Protein AF-A0A9X3YU15-F1 (afdb_monomer_lite)

Sequence (179 aa):
MHVTDVDLGFVHINPYVLAALIAALASITVNGFFAFLIAMRSARVNFQNNRTLQNDIEEIRKNNFNELEKIRSDHEKEVATLKSQLQIKEAKEIDKHARRQNERERQRADRLELIERLRAKLVTLEPEFRRALGLTPQATDDEVIDVAHRVFGQYSDLRELMGKLRGKIRASHYRKVDV

Radius of gyration: 61.34 Å; chains: 1; bounding box: 129×58×162 Å

pLDDT: mean 80.77, std 15.13, range [35.94, 95.94]

Secondary structure (DSSP, 8-state):
--------------HHHHHHHHHHHHHHHHHHHHHHHHHHHHHHHHHHHHHHHHHHHHHHHHHHHHHHHHHHHHHHHHHHHHHHHHHHHHHHHHHHHHHHHHHHHHHHHHHHHHHHHHHHHHHHHHHHHHHHHT--TTS-HHHHHHHHHHHHHHHHHHHHHHHHHHHHHHHHHHTT---

Structure (mmCIF, N/CA/C/O backbone):
data_AF-A0A9X3YU15-F1
#
_entry.id   AF-A0A9X3YU15-F1
#
loop_
_atom_site.group_PDB
_atom_site.id
_atom_site.type_symbol
_atom_site.label_atom_id
_atom_site.label_alt_id
_atom_site.label_comp_id
_atom_site.label_asym_id
_atom_site.label_entity_id
_atom_site.label_seq_id
_atom_site.pdbx_PDB_ins_code
_atom_site.Cartn_x
_atom_site.Cartn_y
_atom_site.Cartn_z
_atom_site.occupancy
_atom_site.B_iso_or_equiv
_atom_site.auth_seq_id
_atom_site.auth_comp_id
_atom_site.auth_asym_id
_atom_site.auth_atom_id
_atom_site.pdbx_PDB_model_num
ATOM 1 N N . MET A 1 1 ? -86.920 -45.600 111.152 1.00 35.94 1 MET A N 1
ATOM 2 C CA . MET A 1 1 ? -86.127 -46.251 110.090 1.00 35.94 1 MET A CA 1
ATOM 3 C C . MET A 1 1 ? -85.200 -45.182 109.534 1.00 35.94 1 MET A C 1
ATOM 5 O O . MET A 1 1 ? -85.681 -44.090 109.270 1.00 35.94 1 MET A O 1
ATOM 9 N N . HIS A 1 2 ? -83.895 -45.456 109.534 1.00 46.19 2 HIS A N 1
ATOM 10 C CA . HIS A 1 2 ? -82.812 -44.565 109.096 1.00 46.19 2 HIS A CA 1
ATOM 11 C C . HIS A 1 2 ? -82.956 -44.098 107.640 1.00 46.19 2 HIS A C 1
ATOM 13 O O . HIS A 1 2 ? -83.635 -44.774 106.871 1.00 46.19 2 HIS A O 1
ATOM 19 N N . VAL A 1 3 ? -82.233 -43.017 107.297 1.00 39.06 3 VAL A N 1
ATOM 20 C CA . VAL A 1 3 ? -81.336 -42.819 106.121 1.00 39.06 3 VAL A CA 1
ATOM 21 C C . VAL A 1 3 ? -81.268 -41.300 105.848 1.00 39.06 3 VAL A C 1
ATOM 23 O O . VAL A 1 3 ? -82.227 -40.718 105.362 1.00 39.06 3 VAL A O 1
ATOM 26 N N . THR A 1 4 ? -80.358 -40.593 106.530 1.00 46.94 4 THR A N 1
ATOM 27 C CA . THR A 1 4 ? -79.002 -40.146 106.112 1.00 46.94 4 THR A CA 1
ATOM 28 C C . THR A 1 4 ? -79.004 -38.826 105.341 1.00 46.94 4 THR A C 1
ATOM 30 O O . THR A 1 4 ? -79.185 -38.806 104.124 1.00 46.94 4 THR A O 1
ATOM 33 N N . ASP A 1 5 ? -78.706 -37.750 106.066 1.00 41.66 5 ASP A N 1
ATOM 34 C CA . ASP A 1 5 ? -78.134 -36.533 105.504 1.00 41.66 5 ASP A CA 1
ATOM 35 C C . ASP A 1 5 ? -76.724 -36.845 104.977 1.00 41.66 5 ASP A C 1
ATOM 37 O O . ASP A 1 5 ? -75.892 -37.435 105.670 1.00 41.66 5 ASP A O 1
ATOM 41 N N . VAL A 1 6 ? -76.478 -36.501 103.714 1.00 46.31 6 VAL A N 1
ATOM 42 C CA . VAL A 1 6 ? -75.152 -36.543 103.093 1.00 46.31 6 VAL A CA 1
ATOM 43 C C . VAL A 1 6 ? -74.463 -35.225 103.427 1.00 46.31 6 VAL A C 1
ATOM 45 O O . VAL A 1 6 ? -74.726 -34.205 102.792 1.00 46.31 6 VAL A O 1
ATOM 48 N N . ASP A 1 7 ? -73.585 -35.249 104.428 1.00 42.22 7 ASP A N 1
ATOM 49 C CA . ASP A 1 7 ? -72.693 -34.131 104.730 1.00 42.22 7 ASP A CA 1
ATOM 50 C C . ASP A 1 7 ? -71.650 -33.979 103.611 1.00 42.22 7 ASP A C 1
ATOM 52 O O . ASP A 1 7 ? -70.744 -34.799 103.433 1.00 42.22 7 ASP A O 1
ATOM 56 N N . LEU A 1 8 ? -71.778 -32.897 102.843 1.00 47.00 8 LEU A N 1
ATOM 57 C CA . LEU A 1 8 ? -70.753 -32.397 101.931 1.00 47.00 8 LEU A CA 1
ATOM 58 C C . LEU A 1 8 ? -69.626 -31.772 102.765 1.00 47.00 8 LEU A C 1
ATOM 60 O O . LEU A 1 8 ? -69.648 -30.585 103.087 1.00 47.00 8 LEU A O 1
ATOM 64 N N . GLY A 1 9 ? -68.636 -32.587 103.126 1.00 38.47 9 GLY A N 1
ATOM 65 C CA . GLY A 1 9 ? -67.427 -32.136 103.813 1.00 38.47 9 GLY A CA 1
ATOM 66 C C . GLY A 1 9 ? -66.641 -31.123 102.975 1.00 38.47 9 GLY A C 1
ATOM 67 O O . GLY A 1 9 ? -65.972 -31.481 102.005 1.00 38.47 9 GLY A O 1
ATOM 68 N N . PHE A 1 10 ? -66.696 -29.850 103.368 1.00 48.28 10 PHE A N 1
ATOM 69 C CA . PHE A 1 10 ? -65.833 -28.799 102.838 1.00 48.28 10 PHE A CA 1
ATOM 70 C C . PHE A 1 10 ? -64.398 -29.014 103.333 1.00 48.28 10 PHE A C 1
ATOM 72 O O . PHE A 1 10 ? -64.107 -28.928 104.525 1.00 48.28 10 PHE A O 1
ATOM 79 N N . VAL A 1 11 ? -63.480 -29.281 102.406 1.00 53.03 11 VAL A N 1
ATOM 80 C CA . VAL A 1 11 ? -62.045 -29.367 102.694 1.00 53.03 11 VAL A CA 1
ATOM 81 C C . VAL A 1 11 ? -61.536 -27.973 103.074 1.00 53.03 11 VAL A C 1
ATOM 83 O O . VAL A 1 11 ? -61.481 -27.073 102.236 1.00 53.03 11 VAL A O 1
ATOM 86 N N . HIS A 1 12 ? -61.144 -27.779 104.336 1.00 52.06 12 HIS A N 1
ATOM 87 C CA . HIS A 1 12 ? -60.444 -26.572 104.780 1.00 52.06 12 HIS A CA 1
ATOM 88 C C . HIS A 1 12 ? -59.021 -26.550 104.207 1.00 52.06 12 HIS A C 1
ATOM 90 O O . HIS A 1 12 ? -58.075 -27.060 104.808 1.00 52.06 12 HIS A O 1
ATOM 96 N N . ILE A 1 13 ? -58.858 -25.963 103.021 1.00 57.69 13 ILE A N 1
ATOM 97 C CA . ILE A 1 13 ? -57.536 -25.701 102.449 1.00 57.69 13 ILE A CA 1
ATOM 98 C C . ILE A 1 13 ? -56.879 -24.604 103.287 1.00 57.69 13 ILE A C 1
ATOM 100 O O . ILE A 1 13 ? -57.417 -23.507 103.431 1.00 57.69 13 ILE A O 1
ATOM 104 N N . ASN A 1 14 ? -55.710 -24.907 103.849 1.00 58.59 14 ASN A N 1
ATOM 105 C CA . ASN A 1 14 ? -54.920 -23.954 104.617 1.00 58.59 14 ASN A CA 1
ATOM 106 C C . ASN A 1 14 ? -54.648 -22.698 103.752 1.00 58.59 14 ASN A C 1
ATOM 108 O O . ASN A 1 14 ? -54.118 -22.843 102.643 1.00 58.59 14 ASN A O 1
ATOM 112 N N . PRO A 1 15 ? -54.994 -21.479 104.212 1.00 69.50 15 PRO A N 1
ATOM 113 C CA . PRO A 1 15 ? -54.913 -20.259 103.404 1.00 69.50 15 PRO A CA 1
ATOM 114 C C . PRO A 1 15 ? -53.509 -19.995 102.845 1.00 69.50 15 PRO A C 1
ATOM 116 O O . PRO A 1 15 ? -53.380 -19.446 101.753 1.00 69.50 15 PRO A O 1
ATOM 119 N N . TYR A 1 16 ? -52.457 -20.459 103.527 1.00 66.25 16 TYR A N 1
ATOM 120 C CA . TYR A 1 16 ? -51.079 -20.352 103.041 1.00 66.25 16 TYR A CA 1
ATOM 121 C C . TYR A 1 16 ? -50.795 -21.256 101.831 1.00 66.25 16 TYR A C 1
ATOM 123 O O . TYR A 1 16 ? -50.059 -20.861 100.930 1.00 66.25 16 TYR A O 1
ATOM 131 N N . VAL A 1 17 ? -51.410 -22.442 101.765 1.00 64.94 17 VAL A N 1
ATOM 132 C CA . VAL A 1 17 ? -51.263 -23.377 100.635 1.00 64.94 17 VAL A CA 1
ATOM 133 C C . VAL A 1 17 ? -52.037 -22.869 99.422 1.00 64.94 17 VAL A C 1
ATOM 135 O O . VAL A 1 17 ? -51.518 -22.901 98.308 1.00 64.94 17 VAL A O 1
ATOM 138 N N . LEU A 1 18 ? -53.241 -22.329 99.634 1.00 69.06 18 LEU A N 1
ATOM 139 C CA . LEU A 1 18 ? -54.033 -21.713 98.568 1.00 69.06 18 LEU A CA 1
ATOM 140 C C . LEU A 1 18 ? -53.326 -20.475 97.989 1.00 69.06 18 LEU A C 1
ATOM 142 O O . LEU A 1 18 ? -53.231 -20.334 96.771 1.00 69.06 18 LEU A O 1
ATOM 146 N N . ALA A 1 19 ? -52.764 -19.619 98.849 1.00 67.94 19 ALA A N 1
ATOM 147 C CA . ALA A 1 19 ? -51.979 -18.463 98.425 1.00 67.94 19 ALA A CA 1
ATOM 148 C C . ALA A 1 19 ? -50.712 -18.870 97.652 1.00 67.94 19 ALA A C 1
ATOM 150 O O . ALA A 1 19 ? -50.410 -18.269 96.623 1.00 67.94 19 ALA A O 1
ATOM 151 N N . ALA A 1 20 ? -50.006 -19.919 98.091 1.00 67.62 20 ALA A N 1
ATOM 152 C CA . ALA A 1 20 ? -48.834 -20.441 97.389 1.00 67.62 20 ALA A CA 1
ATOM 153 C C . ALA A 1 20 ? -49.184 -21.009 96.001 1.00 67.62 20 ALA A C 1
ATOM 155 O O . ALA A 1 20 ? -48.450 -20.777 95.041 1.00 67.62 20 ALA A O 1
ATOM 156 N N . LEU A 1 21 ? -50.323 -21.696 95.864 1.00 69.00 21 LEU A N 1
ATOM 157 C CA . LEU A 1 21 ? -50.784 -22.248 94.585 1.00 69.00 21 LEU A CA 1
ATOM 158 C C . LEU A 1 21 ? -51.198 -21.146 93.598 1.00 69.00 21 LEU A C 1
ATOM 160 O O . LEU A 1 21 ? -50.838 -21.204 92.423 1.00 69.00 21 LEU A O 1
ATOM 164 N N . ILE A 1 22 ? -51.896 -20.111 94.079 1.00 69.56 22 ILE A N 1
ATOM 165 C CA . ILE A 1 22 ? -52.267 -18.936 93.276 1.00 69.56 22 ILE A CA 1
ATOM 166 C C . ILE A 1 22 ? -51.017 -18.149 92.864 1.00 69.56 22 ILE A C 1
ATOM 168 O O . ILE A 1 22 ? -50.904 -17.755 91.706 1.00 69.56 22 ILE A O 1
ATOM 172 N N . ALA A 1 23 ? -50.051 -17.964 93.769 1.00 66.12 23 ALA A N 1
ATOM 173 C CA . ALA A 1 23 ? -48.786 -17.300 93.461 1.00 66.12 23 ALA A CA 1
ATOM 174 C C . ALA A 1 23 ? -47.954 -18.084 92.431 1.00 66.12 23 ALA A C 1
ATOM 176 O O . ALA A 1 23 ? -47.382 -17.484 91.522 1.00 66.12 23 ALA A O 1
ATOM 177 N N . ALA A 1 24 ? -47.929 -19.418 92.518 1.00 64.94 24 ALA A N 1
ATOM 178 C CA . ALA A 1 24 ? -47.256 -20.272 91.540 1.00 64.94 24 ALA A CA 1
ATOM 179 C C . ALA A 1 24 ? -47.927 -20.200 90.155 1.00 64.94 24 ALA A C 1
ATOM 181 O O . ALA A 1 24 ? -47.242 -20.017 89.149 1.00 64.94 24 ALA A O 1
ATOM 182 N N . LEU A 1 25 ? -49.263 -20.258 90.097 1.00 64.00 25 LEU A N 1
ATOM 183 C CA . LEU A 1 25 ? -50.030 -20.090 88.856 1.00 64.00 25 LEU A CA 1
ATOM 184 C C . LEU A 1 25 ? -49.848 -18.692 88.246 1.00 64.00 25 LEU A C 1
ATOM 186 O O . LEU A 1 25 ? -49.646 -18.577 87.038 1.00 64.00 25 LEU A O 1
ATOM 190 N N . ALA A 1 26 ? -49.854 -17.639 89.066 1.00 67.44 26 ALA A N 1
ATOM 191 C CA . ALA A 1 26 ? -49.599 -16.267 88.630 1.00 67.44 26 ALA A CA 1
ATOM 192 C C . ALA A 1 26 ? -48.152 -16.067 88.140 1.00 67.44 26 ALA A C 1
ATOM 194 O O . ALA A 1 26 ? -47.912 -15.356 87.169 1.00 67.44 26 ALA A O 1
ATOM 195 N N . SER A 1 27 ? -47.171 -16.723 88.763 1.00 68.88 27 SER A N 1
ATOM 196 C CA . SER A 1 27 ? -45.774 -16.662 88.322 1.00 68.88 27 SER A CA 1
ATOM 197 C C . SER A 1 27 ? -45.575 -17.333 86.957 1.00 68.88 27 SER A C 1
ATOM 199 O O . SER A 1 27 ? -44.874 -16.790 86.102 1.00 68.88 27 SER A O 1
ATOM 201 N N . ILE A 1 28 ? -46.244 -18.465 86.707 1.00 71.75 28 ILE A N 1
ATOM 202 C CA . ILE A 1 28 ? -46.213 -19.160 85.410 1.00 71.75 28 ILE A CA 1
ATOM 203 C C . ILE A 1 28 ? -46.857 -18.302 84.314 1.00 71.75 28 ILE A C 1
ATOM 205 O O . ILE A 1 28 ? -46.302 -18.192 83.221 1.00 71.75 28 ILE A O 1
ATOM 209 N N . THR A 1 29 ? -47.993 -17.660 84.594 1.00 77.00 29 THR A N 1
ATOM 210 C CA . THR A 1 29 ? -48.671 -16.805 83.608 1.00 77.00 29 THR A CA 1
ATOM 211 C C . THR A 1 29 ? -47.885 -15.531 83.310 1.00 77.00 29 THR A C 1
ATOM 213 O O . THR A 1 29 ? -47.765 -15.158 82.143 1.00 77.00 29 THR A O 1
ATOM 216 N N . VAL A 1 30 ? -47.270 -14.905 84.317 1.00 77.56 30 VAL A N 1
ATOM 217 C CA . VAL A 1 30 ? -46.409 -13.728 84.125 1.00 77.56 30 VAL A CA 1
ATOM 218 C C . VAL A 1 30 ? -45.140 -14.096 83.347 1.00 77.56 30 VAL A C 1
ATOM 220 O O . VAL A 1 30 ? -44.815 -13.428 82.365 1.00 77.56 30 VAL A O 1
ATOM 223 N N . ASN A 1 31 ? -44.460 -15.193 83.696 1.00 77.69 31 ASN A N 1
ATOM 224 C CA . ASN A 1 31 ? -43.275 -15.652 82.960 1.00 77.69 31 ASN A CA 1
ATOM 225 C C . ASN A 1 31 ? -43.609 -16.064 81.515 1.00 77.69 31 ASN A C 1
ATOM 227 O O . ASN A 1 31 ? -42.874 -15.711 80.591 1.00 77.69 31 ASN A O 1
ATOM 231 N N . GLY A 1 32 ? -44.735 -16.751 81.298 1.00 78.00 32 GLY A N 1
ATOM 232 C CA . GLY A 1 32 ? -45.221 -17.106 79.961 1.00 78.00 32 GLY A CA 1
ATOM 233 C C . GLY A 1 32 ? -45.558 -15.879 79.108 1.00 78.00 32 GLY A C 1
ATOM 234 O O . GLY A 1 32 ? -45.229 -15.836 77.922 1.00 78.00 32 GLY A O 1
ATOM 235 N N . PHE A 1 33 ? -46.133 -14.839 79.718 1.00 83.38 33 PHE A N 1
ATOM 236 C CA . PHE A 1 33 ? -46.416 -13.569 79.053 1.00 83.38 33 PHE A CA 1
ATOM 237 C C . PHE A 1 33 ? -45.134 -12.828 78.640 1.00 83.38 33 PHE A C 1
ATOM 239 O O . PHE A 1 33 ? -45.032 -12.363 77.503 1.00 83.38 33 PHE A O 1
ATOM 246 N N . PHE A 1 34 ? -44.115 -12.774 79.505 1.00 81.81 34 PHE A N 1
ATOM 247 C CA . PHE A 1 34 ? -42.821 -12.181 79.147 1.00 81.81 34 PHE A CA 1
ATOM 248 C C . PHE A 1 34 ? -42.107 -12.953 78.030 1.00 81.81 34 PHE A C 1
ATOM 250 O O . PHE A 1 34 ? -41.600 -12.332 77.094 1.00 81.81 34 PHE A O 1
ATOM 257 N N . ALA A 1 35 ? -42.117 -14.289 78.071 1.00 81.75 35 ALA A N 1
ATOM 258 C CA . ALA A 1 35 ? -41.561 -15.114 76.997 1.00 81.75 35 ALA A CA 1
ATOM 259 C C . ALA A 1 35 ? -42.263 -14.850 75.651 1.00 81.75 35 ALA A C 1
ATOM 261 O O . ALA A 1 35 ? -41.602 -14.704 74.621 1.00 81.75 35 ALA A O 1
ATOM 262 N N . PHE A 1 36 ? -43.591 -14.699 75.664 1.00 84.31 36 PHE A N 1
ATOM 263 C CA . PHE A 1 36 ? -44.374 -14.342 74.481 1.00 84.31 36 PHE A CA 1
ATOM 264 C C . PHE A 1 36 ? -44.027 -12.948 73.935 1.00 84.31 36 PHE A C 1
ATOM 266 O O . PHE A 1 36 ? -43.832 -12.795 72.728 1.00 84.31 36 PHE A O 1
ATOM 273 N N . LEU A 1 37 ? -43.889 -11.933 74.796 1.00 87.56 37 LEU A N 1
ATOM 274 C CA . LEU A 1 37 ? -43.493 -10.584 74.373 1.00 87.56 37 LEU A CA 1
ATOM 275 C C . LEU A 1 37 ? -42.087 -10.554 73.754 1.00 87.56 37 LEU A C 1
ATOM 277 O O . LEU A 1 37 ? -41.866 -9.869 72.751 1.00 87.56 37 LEU A O 1
ATOM 281 N N . ILE A 1 38 ? -41.144 -11.314 74.315 1.00 82.94 38 ILE A N 1
ATOM 282 C CA . ILE A 1 38 ? -39.786 -11.453 73.770 1.00 82.94 38 ILE A CA 1
ATOM 283 C C . ILE A 1 38 ? -39.830 -12.146 72.402 1.00 82.94 38 ILE A C 1
ATOM 285 O O . ILE A 1 38 ? -39.200 -11.663 71.458 1.00 82.94 38 ILE A O 1
ATOM 289 N N . ALA A 1 39 ? -40.619 -13.216 72.258 1.00 82.44 39 ALA A N 1
ATOM 290 C CA . ALA A 1 39 ? -40.806 -13.912 70.986 1.00 82.44 39 ALA A CA 1
ATOM 291 C C . ALA A 1 39 ? -41.445 -13.005 69.917 1.00 82.44 39 ALA A C 1
ATOM 293 O O . ALA A 1 39 ? -40.947 -12.938 68.795 1.00 82.44 39 ALA A O 1
ATOM 294 N N . MET A 1 40 ? -42.478 -12.233 70.273 1.00 85.38 40 MET A N 1
ATOM 295 C CA . MET A 1 40 ? -43.103 -11.220 69.407 1.00 85.38 40 MET A CA 1
ATOM 296 C C . MET A 1 40 ? -42.099 -10.154 68.948 1.00 85.38 40 MET A C 1
ATOM 298 O O . MET A 1 40 ? -42.042 -9.810 67.765 1.00 85.38 40 MET A O 1
ATOM 302 N N . ARG A 1 41 ? -41.271 -9.638 69.867 1.00 85.25 41 ARG A N 1
ATOM 303 C CA . ARG A 1 41 ? -40.236 -8.648 69.540 1.00 85.25 41 ARG A CA 1
ATOM 304 C C . ARG A 1 41 ? -39.167 -9.237 68.620 1.00 85.25 41 ARG A C 1
ATOM 306 O O . ARG A 1 41 ? -38.803 -8.592 67.641 1.00 85.25 41 ARG A O 1
ATOM 313 N N . SER A 1 42 ? -38.700 -10.452 68.901 1.00 84.19 42 SER A N 1
ATOM 314 C CA . SER A 1 42 ? -37.713 -11.157 68.075 1.00 84.19 42 SER A CA 1
ATOM 315 C C . SER A 1 42 ? -38.253 -11.454 66.671 1.00 84.19 42 SER A C 1
ATOM 317 O O . SER A 1 42 ? -37.585 -11.153 65.683 1.00 84.19 42 SER A O 1
ATOM 319 N N . ALA A 1 43 ? -39.499 -11.926 66.561 1.00 81.38 43 ALA A N 1
ATOM 320 C CA . ALA A 1 43 ? -40.168 -12.153 65.282 1.00 81.38 43 ALA A CA 1
ATOM 321 C C . ALA A 1 43 ? -40.299 -10.858 64.465 1.00 81.38 43 ALA A C 1
ATOM 323 O O . ALA A 1 43 ? -40.035 -10.857 63.263 1.00 81.38 43 ALA A O 1
ATOM 324 N N . ARG A 1 44 ? -40.634 -9.734 65.115 1.00 85.06 44 ARG A N 1
ATOM 325 C CA . ARG A 1 44 ? -40.715 -8.421 64.457 1.00 85.06 44 ARG A CA 1
ATOM 326 C C . ARG A 1 44 ? -39.358 -7.949 63.933 1.00 85.06 44 ARG A C 1
ATOM 328 O O . ARG A 1 44 ? -39.298 -7.465 62.806 1.00 85.06 44 ARG A O 1
ATOM 335 N N . VAL A 1 45 ? -38.290 -8.111 64.717 1.00 83.12 45 VAL A N 1
ATOM 336 C CA . VAL A 1 45 ? -36.921 -7.757 64.301 1.00 83.12 45 VAL A CA 1
ATOM 337 C C . VAL A 1 45 ? -36.465 -8.630 63.130 1.00 83.12 45 VAL A C 1
ATOM 339 O O . VAL A 1 45 ? -35.997 -8.098 62.130 1.00 83.12 45 VAL A O 1
ATOM 342 N N . ASN A 1 46 ? -36.682 -9.947 63.187 1.00 83.12 46 ASN A N 1
ATOM 343 C CA . ASN A 1 46 ? -36.352 -10.846 62.075 1.00 83.12 46 ASN A CA 1
ATOM 344 C C . ASN A 1 46 ? -37.138 -10.511 60.802 1.00 83.12 46 ASN A C 1
ATOM 346 O O . ASN A 1 46 ? -36.589 -10.561 59.704 1.00 83.12 46 ASN A O 1
ATOM 350 N N . PHE A 1 47 ? -38.407 -10.124 60.933 1.00 84.00 47 PHE A N 1
ATOM 351 C CA . PHE A 1 47 ? -39.228 -9.722 59.794 1.00 84.00 47 PHE A CA 1
ATOM 352 C C . PHE A 1 47 ? -38.762 -8.397 59.172 1.00 84.00 47 PHE A C 1
ATOM 354 O O . PHE A 1 47 ? -38.747 -8.261 57.950 1.00 84.00 47 PHE A O 1
ATOM 361 N N . GLN A 1 48 ? -38.348 -7.430 59.998 1.00 84.56 48 GLN A N 1
ATOM 362 C CA . GLN A 1 48 ? -37.746 -6.181 59.525 1.00 84.56 48 GLN A CA 1
ATOM 363 C C . GLN A 1 48 ? -36.409 -6.437 58.819 1.00 84.56 48 GLN A C 1
ATOM 365 O O . GLN A 1 48 ? -36.237 -5.964 57.699 1.00 84.56 48 GLN A O 1
ATOM 370 N N . ASN A 1 49 ? -35.533 -7.255 59.413 1.00 88.81 49 ASN A N 1
ATOM 371 C CA . ASN A 1 49 ? -34.242 -7.625 58.828 1.00 88.81 49 ASN A CA 1
ATOM 372 C C . ASN A 1 49 ? -34.395 -8.374 57.494 1.00 88.81 49 ASN A C 1
ATOM 374 O O . ASN A 1 49 ? -33.645 -8.122 56.555 1.00 88.81 49 ASN A O 1
ATOM 378 N N . ASN A 1 50 ? -35.382 -9.268 57.374 1.00 88.00 50 ASN A N 1
ATOM 379 C CA . ASN A 1 50 ? -35.651 -9.953 56.107 1.00 88.00 50 ASN A CA 1
ATOM 380 C C . ASN A 1 50 ? -36.141 -8.993 55.018 1.00 88.00 50 ASN A C 1
ATOM 382 O O . ASN A 1 50 ? -35.762 -9.153 53.862 1.00 88.00 50 ASN A O 1
ATOM 386 N N . ARG A 1 51 ? -36.959 -7.991 55.366 1.00 85.62 51 ARG A N 1
ATOM 387 C CA . ARG A 1 51 ? -37.396 -6.972 54.400 1.00 85.62 51 ARG A CA 1
ATOM 388 C C . ARG A 1 51 ? -36.242 -6.093 53.930 1.00 85.62 51 ARG A C 1
ATOM 390 O O . ARG A 1 51 ? -36.148 -5.836 52.737 1.00 85.62 51 ARG A O 1
ATOM 397 N N . THR A 1 52 ? -35.367 -5.654 54.834 1.00 88.88 52 THR A N 1
ATOM 398 C CA . THR A 1 52 ? -34.180 -4.877 54.445 1.00 88.88 52 THR A CA 1
ATOM 399 C C . THR A 1 52 ? -33.249 -5.706 53.567 1.00 88.88 52 THR A C 1
ATOM 401 O O . THR A 1 52 ? -32.895 -5.251 52.490 1.00 88.88 52 THR A O 1
ATOM 404 N N . LEU A 1 53 ? -32.979 -6.966 53.930 1.00 89.69 53 LEU A N 1
ATOM 405 C CA . LEU A 1 53 ? -32.171 -7.869 53.103 1.00 89.69 53 LEU A CA 1
ATOM 406 C C . LEU A 1 53 ? -32.765 -8.083 51.704 1.00 89.69 53 LEU A C 1
ATOM 408 O O . LEU A 1 53 ? -32.022 -8.137 50.730 1.00 89.69 53 LEU A O 1
ATOM 412 N N . GLN A 1 54 ? -34.090 -8.208 51.579 1.00 89.31 54 GLN A N 1
ATOM 413 C CA . GLN A 1 54 ? -34.737 -8.327 50.269 1.00 89.31 54 GLN A CA 1
ATOM 414 C C . GLN A 1 54 ? -34.551 -7.070 49.416 1.00 89.31 54 GLN A C 1
ATOM 416 O O . GLN A 1 54 ? -34.203 -7.200 48.243 1.00 89.31 54 GLN A O 1
ATOM 421 N N . ASN A 1 55 ? -34.720 -5.885 50.006 1.00 91.88 55 ASN A N 1
ATOM 422 C CA . ASN A 1 55 ? -34.509 -4.617 49.309 1.00 91.88 55 ASN A CA 1
ATOM 423 C C . ASN A 1 55 ? -33.046 -4.457 48.870 1.00 91.88 55 ASN A C 1
ATOM 425 O O . ASN A 1 55 ? -32.797 -4.128 47.713 1.00 91.88 55 ASN A O 1
ATOM 429 N N . ASP A 1 56 ? -32.091 -4.767 49.750 1.00 94.00 56 ASP A N 1
ATOM 430 C CA . ASP A 1 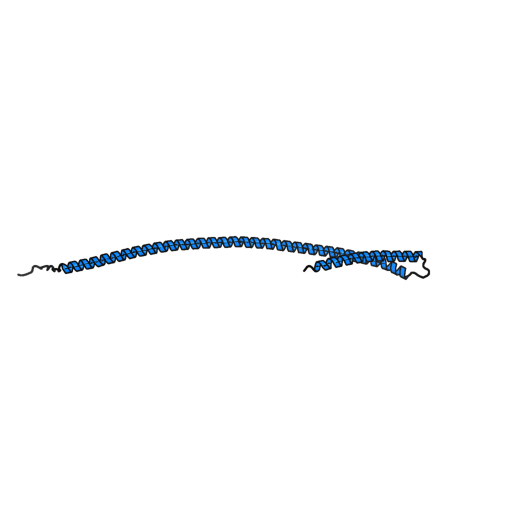56 ? -30.658 -4.681 49.450 1.00 94.00 56 ASP A CA 1
ATOM 431 C C . ASP A 1 56 ? -30.278 -5.641 48.309 1.00 94.00 56 ASP A C 1
ATOM 433 O O . ASP A 1 56 ? -29.548 -5.281 47.387 1.00 94.00 56 ASP A O 1
ATOM 437 N N . ILE A 1 57 ? -30.812 -6.869 48.322 1.00 93.00 57 ILE A N 1
ATOM 438 C CA . ILE A 1 57 ? -30.597 -7.852 47.249 1.00 93.00 57 ILE A CA 1
ATOM 439 C C . ILE A 1 57 ? -31.182 -7.357 45.922 1.00 93.00 57 ILE A C 1
ATOM 441 O O . ILE A 1 57 ? -30.579 -7.573 44.868 1.00 93.00 57 ILE A O 1
ATOM 445 N N . GLU A 1 58 ? -32.359 -6.736 45.943 1.00 92.31 58 GLU A N 1
ATOM 446 C CA . GLU A 1 58 ? -33.005 -6.207 44.742 1.00 92.31 58 GLU A CA 1
ATOM 447 C C . GLU A 1 58 ? -32.235 -5.010 44.168 1.00 92.31 58 GLU A C 1
ATOM 449 O O . GLU A 1 58 ? -32.007 -4.942 42.957 1.00 92.31 58 GLU A O 1
ATOM 454 N N . GLU A 1 59 ? -31.736 -4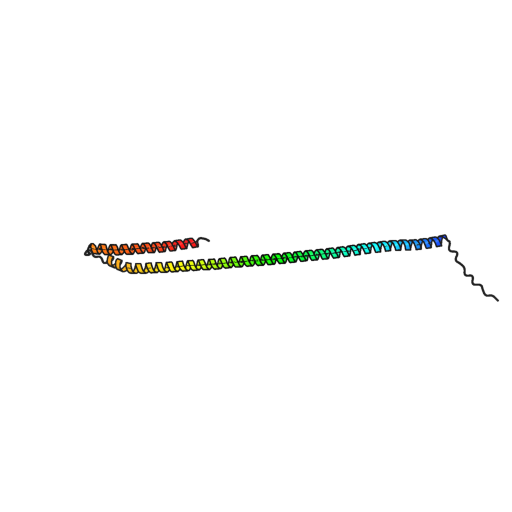.130 45.035 1.00 92.19 59 GLU A N 1
ATOM 455 C CA . GLU A 1 59 ? -30.878 -3.011 44.657 1.00 92.19 59 GLU A CA 1
ATOM 456 C C . GLU A 1 59 ? -29.550 -3.494 44.057 1.00 92.19 59 GLU A C 1
ATOM 458 O O . GLU A 1 59 ? -29.171 -3.054 42.969 1.00 92.19 59 GLU A O 1
ATOM 463 N N . ILE A 1 60 ? -28.891 -4.478 44.683 1.00 90.94 60 ILE A N 1
ATOM 464 C CA . ILE A 1 60 ? -27.667 -5.099 44.150 1.00 90.94 60 ILE A CA 1
ATOM 465 C C . ILE A 1 60 ? -27.925 -5.721 42.772 1.00 90.94 60 ILE A C 1
ATOM 467 O O . ILE A 1 60 ? -27.139 -5.516 41.846 1.00 90.94 60 ILE A O 1
ATOM 471 N N . ARG A 1 61 ? -29.032 -6.458 42.593 1.00 91.31 61 ARG A N 1
ATOM 472 C CA . ARG A 1 61 ? -29.372 -7.049 41.285 1.00 91.31 61 ARG A CA 1
ATOM 473 C C . ARG A 1 61 ? -29.564 -5.983 40.217 1.00 91.31 61 ARG A C 1
ATOM 475 O O . ARG A 1 61 ? -29.076 -6.158 39.103 1.00 91.31 61 ARG A O 1
ATOM 482 N N . LYS A 1 62 ? -30.259 -4.895 40.547 1.00 94.06 62 LYS A N 1
ATOM 483 C CA . LYS A 1 62 ? -30.510 -3.796 39.614 1.00 94.06 62 LYS A CA 1
ATOM 484 C C . LYS A 1 62 ? -29.214 -3.083 39.230 1.00 94.06 62 LYS A C 1
ATOM 486 O O . LYS A 1 62 ? -28.997 -2.826 38.049 1.00 94.06 62 LYS A O 1
ATOM 491 N N . ASN A 1 63 ? -28.337 -2.825 40.198 1.00 93.94 63 ASN A N 1
ATOM 492 C CA . ASN A 1 63 ? -27.040 -2.200 39.949 1.00 93.94 63 ASN A CA 1
ATOM 493 C C . ASN A 1 63 ? -26.162 -3.081 39.051 1.00 93.94 63 ASN A C 1
ATOM 495 O O . ASN A 1 63 ? -25.689 -2.605 38.022 1.00 93.94 63 ASN A O 1
ATOM 499 N N . ASN A 1 64 ? -26.054 -4.379 39.352 1.00 92.31 64 ASN A N 1
ATOM 500 C CA . ASN A 1 64 ? -25.298 -5.324 38.524 1.00 92.31 64 ASN A CA 1
ATOM 501 C C . ASN A 1 64 ? -25.859 -5.427 37.099 1.00 92.31 64 ASN A C 1
ATOM 503 O O . ASN A 1 64 ? -25.099 -5.500 36.136 1.00 92.31 64 ASN A O 1
ATOM 507 N N . PHE A 1 65 ? -27.187 -5.430 36.945 1.00 94.44 65 PHE A N 1
ATOM 508 C CA . PHE A 1 65 ? -27.821 -5.459 35.627 1.00 94.44 65 PHE A CA 1
ATOM 509 C C . PHE A 1 65 ? -27.481 -4.204 34.812 1.00 94.44 65 PHE A C 1
ATOM 511 O O . PHE A 1 65 ? -27.052 -4.319 33.665 1.00 94.44 65 PHE A O 1
ATOM 518 N N . ASN A 1 66 ? -27.593 -3.023 35.423 1.00 94.12 66 ASN A N 1
ATOM 519 C CA . ASN A 1 66 ? -27.254 -1.756 34.774 1.00 94.12 66 ASN A CA 1
ATOM 520 C C . ASN A 1 66 ? -25.767 -1.692 34.386 1.00 94.12 66 ASN A C 1
ATOM 522 O O . ASN A 1 66 ? -25.427 -1.208 33.307 1.00 94.12 66 ASN A O 1
ATOM 526 N N . GLU A 1 67 ? -24.871 -2.187 35.245 1.00 93.25 67 GLU A N 1
ATOM 527 C CA . GLU A 1 67 ? -23.439 -2.257 34.942 1.00 93.25 67 GLU A CA 1
ATOM 528 C C . GLU A 1 67 ? -23.148 -3.197 33.768 1.00 93.25 67 GLU A C 1
ATOM 530 O O . GLU A 1 67 ? -22.406 -2.825 32.858 1.00 93.25 67 GLU A O 1
ATOM 535 N N . LEU A 1 68 ? -23.770 -4.379 33.731 1.00 93.00 68 LEU A N 1
ATOM 536 C CA . LEU A 1 68 ? -23.625 -5.320 32.617 1.00 93.00 68 LEU A CA 1
ATOM 537 C C . LEU A 1 68 ? -24.151 -4.744 31.300 1.00 93.00 68 LEU A C 1
ATOM 539 O O . LEU A 1 68 ? -23.518 -4.912 30.257 1.00 93.00 68 LEU A O 1
ATOM 543 N N . GLU A 1 69 ? -25.286 -4.049 31.334 1.00 92.25 69 GLU A N 1
ATOM 544 C CA . GLU A 1 69 ? -25.861 -3.413 30.149 1.00 92.25 69 GLU A CA 1
ATOM 545 C C . GLU A 1 69 ? -24.954 -2.295 29.620 1.00 92.25 69 GLU A C 1
ATOM 547 O O . GLU A 1 69 ? -24.719 -2.196 28.412 1.00 92.25 69 GLU A O 1
ATOM 552 N N . LYS A 1 70 ? -24.348 -1.517 30.524 1.00 94.00 70 LYS A N 1
ATOM 553 C CA . LYS A 1 70 ? -23.347 -0.511 30.167 1.00 94.00 70 LYS A CA 1
ATOM 554 C C . LYS A 1 70 ? -22.102 -1.142 29.543 1.00 94.00 70 LYS A C 1
ATOM 556 O O . LYS A 1 70 ? -21.691 -0.710 28.469 1.00 94.00 70 LYS A O 1
ATOM 561 N N . ILE A 1 71 ? -21.542 -2.185 30.164 1.00 93.00 71 ILE A N 1
ATOM 562 C CA . ILE A 1 71 ? -20.375 -2.910 29.634 1.00 93.00 71 ILE A CA 1
ATOM 563 C C . ILE A 1 71 ? -20.676 -3.451 28.234 1.00 93.00 71 ILE A C 1
ATOM 565 O O . ILE A 1 71 ? -19.863 -3.296 27.324 1.00 93.00 71 ILE A O 1
ATOM 569 N N . ARG A 1 72 ? -21.859 -4.040 28.034 1.00 93.56 72 ARG A N 1
ATOM 570 C CA . ARG A 1 72 ? -22.287 -4.532 26.723 1.00 93.56 72 ARG A CA 1
ATOM 571 C C . ARG A 1 72 ? -22.380 -3.401 25.700 1.00 93.56 72 ARG A C 1
ATOM 573 O O . ARG A 1 72 ? -21.857 -3.547 24.599 1.00 93.56 72 ARG A O 1
ATOM 580 N N . SER A 1 73 ? -23.015 -2.286 26.060 1.00 95.25 73 SER A N 1
ATOM 581 C CA . SER A 1 73 ? -23.145 -1.125 25.173 1.00 95.25 73 SER A CA 1
ATOM 582 C C . SER A 1 73 ? -21.783 -0.565 24.760 1.00 95.25 73 SER A C 1
ATOM 584 O O . SER A 1 73 ? -21.559 -0.260 23.587 1.00 95.25 73 SER A O 1
ATOM 586 N N . ASP A 1 74 ? -20.859 -0.443 25.710 1.00 95.00 74 ASP A N 1
ATOM 587 C CA . ASP A 1 74 ? -19.520 0.079 25.451 1.00 95.00 74 ASP A CA 1
ATOM 588 C C . ASP A 1 74 ? -18.700 -0.897 24.596 1.00 95.00 74 ASP A C 1
ATOM 590 O O . ASP A 1 74 ? -18.040 -0.471 23.645 1.00 95.00 74 ASP A O 1
ATOM 594 N N . HIS A 1 75 ? -18.833 -2.206 24.830 1.00 94.44 75 HIS A N 1
ATOM 595 C CA . HIS A 1 75 ? -18.208 -3.227 23.994 1.00 94.44 75 HIS A CA 1
ATOM 596 C C . HIS A 1 75 ? -18.747 -3.219 22.554 1.00 94.44 75 HIS A C 1
ATOM 598 O O . HIS A 1 75 ? -17.971 -3.287 21.605 1.00 94.44 75 HIS A O 1
ATOM 604 N N . GLU A 1 76 ? -20.061 -3.070 22.354 1.00 95.25 76 GLU A N 1
ATOM 605 C CA . GLU A 1 76 ? -20.657 -2.967 21.014 1.00 95.25 76 GLU A CA 1
ATOM 606 C C . GLU A 1 76 ? -20.114 -1.748 20.241 1.00 95.25 76 GLU A C 1
ATOM 608 O O . GLU A 1 76 ? -19.799 -1.854 19.050 1.00 95.25 76 GLU A O 1
ATOM 613 N N . LYS A 1 77 ? -19.917 -0.606 20.917 1.00 95.38 77 LYS A N 1
ATOM 614 C CA . LYS A 1 77 ? -19.287 0.588 20.322 1.00 95.38 77 LYS A CA 1
ATOM 615 C C . LYS A 1 77 ? -17.814 0.361 19.988 1.00 95.38 77 LYS A C 1
ATOM 617 O O . LYS A 1 77 ? -17.355 0.796 18.927 1.00 95.38 77 LYS A O 1
ATOM 622 N N . GLU A 1 78 ? -17.069 -0.305 20.865 1.00 94.38 78 GLU A N 1
ATOM 623 C CA . GLU A 1 78 ? -15.658 -0.622 20.638 1.00 94.38 78 GLU A CA 1
ATOM 624 C C . GLU A 1 78 ? -15.495 -1.562 19.438 1.00 94.38 78 GLU A C 1
ATOM 626 O O . GLU A 1 78 ? -14.723 -1.271 18.523 1.00 94.38 78 GLU A O 1
ATOM 631 N N . VAL A 1 79 ? -16.301 -2.625 19.370 1.00 95.94 79 VAL A N 1
ATOM 632 C CA . VAL A 1 79 ? -16.331 -3.565 18.241 1.00 95.94 79 VAL A CA 1
ATOM 633 C C . VAL A 1 79 ? -16.678 -2.846 16.937 1.00 95.94 79 VAL A C 1
ATOM 635 O O . VAL A 1 79 ? -16.006 -3.053 15.924 1.00 95.94 79 VAL A O 1
ATOM 638 N N . ALA A 1 80 ? -17.679 -1.961 16.943 1.00 95.44 80 ALA A N 1
ATOM 639 C CA . ALA A 1 80 ? -18.029 -1.162 15.769 1.00 95.44 80 ALA A CA 1
ATOM 640 C C . ALA A 1 80 ? -16.873 -0.245 15.327 1.00 95.44 80 ALA A C 1
ATOM 642 O O . ALA A 1 80 ? -16.576 -0.139 14.132 1.00 95.44 80 ALA A O 1
ATOM 643 N N . THR A 1 81 ? -16.178 0.370 16.286 1.00 95.12 81 THR A N 1
ATOM 644 C CA . THR A 1 81 ? -15.026 1.245 16.031 1.00 95.12 81 THR A CA 1
ATOM 645 C C . THR A 1 81 ? -13.856 0.462 15.438 1.00 95.12 81 THR A C 1
ATOM 647 O O . THR A 1 81 ? -13.310 0.860 14.408 1.00 95.12 81 THR A O 1
ATOM 650 N N . LEU A 1 82 ? -13.499 -0.680 16.031 1.00 94.88 82 LEU A N 1
ATOM 651 C CA . LEU A 1 82 ? -12.429 -1.553 15.544 1.00 94.88 82 LEU A CA 1
ATOM 652 C C . LEU A 1 82 ? -12.738 -2.089 14.145 1.00 94.88 82 LEU A C 1
ATOM 654 O O . LEU A 1 82 ? -11.864 -2.078 13.278 1.00 94.88 82 LEU A O 1
ATOM 658 N N . LYS A 1 83 ? -13.991 -2.483 13.886 1.00 95.69 83 LYS A N 1
ATOM 659 C CA . LYS A 1 83 ? -14.435 -2.930 12.560 1.00 95.69 83 LYS A CA 1
ATOM 660 C C . LYS A 1 83 ? -14.288 -1.826 11.510 1.00 95.69 83 LYS A C 1
ATOM 662 O O . LYS A 1 83 ? -13.771 -2.089 10.428 1.00 95.69 83 LYS A O 1
ATOM 667 N N . SER A 1 84 ? -14.678 -0.594 11.836 1.00 93.88 84 SER A N 1
ATOM 668 C CA . SER A 1 84 ? -14.498 0.568 10.952 1.00 93.88 84 SER A CA 1
ATOM 669 C C . SER A 1 84 ? -13.016 0.851 10.671 1.00 93.88 84 SER A C 1
ATOM 671 O O . SER A 1 84 ? -12.608 1.018 9.519 1.00 93.88 84 SER A O 1
ATOM 673 N N . GLN A 1 85 ? -12.167 0.822 11.703 1.00 93.31 85 GLN A N 1
ATOM 674 C CA . GLN A 1 85 ? -10.722 1.003 11.539 1.00 93.31 85 GLN A CA 1
ATOM 675 C C . GLN A 1 85 ? -10.090 -0.092 10.672 1.00 93.31 85 GLN A C 1
ATOM 677 O O . GLN A 1 85 ? -9.215 0.211 9.856 1.00 93.31 85 GLN A O 1
ATOM 682 N N . LEU A 1 86 ? -10.525 -1.345 10.834 1.00 94.62 86 LEU A N 1
ATOM 683 C CA . LEU A 1 86 ? -10.072 -2.469 10.020 1.00 94.62 86 LEU A CA 1
ATOM 684 C C . LEU A 1 86 ? -10.434 -2.247 8.546 1.00 94.62 86 LEU A C 1
ATOM 686 O O . LEU A 1 86 ? -9.548 -2.292 7.698 1.00 94.62 86 LEU A O 1
ATOM 690 N N . GLN A 1 87 ? -11.688 -1.886 8.256 1.00 94.44 87 GLN A N 1
ATOM 691 C CA . GLN A 1 87 ? -12.151 -1.586 6.895 1.00 94.44 87 GLN A CA 1
ATOM 692 C C . GLN A 1 87 ? -11.356 -0.443 6.249 1.00 94.44 87 GLN A C 1
ATOM 694 O O . GLN A 1 87 ? -10.972 -0.532 5.084 1.00 94.44 87 GLN A O 1
ATOM 699 N N . ILE A 1 88 ? -11.048 0.618 7.003 1.00 93.94 88 ILE A N 1
ATOM 700 C CA . ILE A 1 88 ? -10.215 1.723 6.507 1.00 93.94 88 ILE A CA 1
ATOM 701 C C . ILE A 1 88 ? -8.792 1.242 6.192 1.00 93.94 88 ILE A C 1
ATOM 703 O O . ILE A 1 88 ? -8.221 1.643 5.175 1.00 93.94 88 ILE A O 1
ATOM 707 N N . LYS A 1 89 ? -8.191 0.412 7.054 1.00 92.19 89 LYS A N 1
ATOM 708 C CA . LYS A 1 89 ? -6.843 -0.132 6.826 1.00 92.19 89 LYS A CA 1
ATOM 709 C C . LYS A 1 89 ? -6.810 -1.054 5.608 1.00 92.19 89 LYS A C 1
ATOM 711 O O . LYS A 1 89 ? -5.917 -0.903 4.778 1.00 92.19 89 LYS A O 1
ATOM 716 N N . GLU A 1 90 ? -7.789 -1.941 5.470 1.00 93.75 90 GLU A N 1
ATOM 717 C CA . GLU A 1 90 ? -7.923 -2.831 4.314 1.00 93.75 90 GLU A CA 1
ATOM 718 C C . GLU A 1 90 ? -8.083 -2.037 3.017 1.00 93.75 90 GLU A C 1
ATOM 720 O O . GLU A 1 90 ? -7.328 -2.254 2.071 1.00 93.75 90 GLU A O 1
ATOM 725 N N . ALA A 1 91 ? -8.979 -1.046 2.988 1.00 92.69 91 ALA A N 1
ATOM 726 C CA . ALA A 1 91 ? -9.164 -0.185 1.822 1.00 92.69 91 ALA A CA 1
ATOM 727 C C . ALA A 1 91 ? -7.875 0.565 1.441 1.00 92.69 91 ALA A C 1
ATOM 729 O O . ALA A 1 91 ? -7.527 0.650 0.261 1.00 92.69 91 ALA A O 1
ATOM 730 N N . LYS A 1 92 ? -7.128 1.071 2.434 1.00 92.81 92 LYS A N 1
ATOM 731 C CA . LYS A 1 92 ? -5.838 1.741 2.210 1.00 92.81 92 LYS A CA 1
ATOM 732 C C . LYS A 1 92 ? -4.779 0.799 1.645 1.00 92.81 92 LYS A C 1
ATOM 734 O O . LYS A 1 92 ? -4.040 1.203 0.749 1.00 92.81 92 LYS A O 1
ATOM 739 N N . GLU A 1 93 ? -4.680 -0.429 2.149 1.00 90.00 93 GLU A N 1
ATOM 740 C CA . GLU A 1 93 ? -3.715 -1.401 1.626 1.00 90.00 93 GLU A CA 1
ATOM 741 C C . GLU A 1 93 ? -4.098 -1.867 0.217 1.00 90.00 93 GLU A C 1
ATOM 743 O O . GLU A 1 93 ? -3.225 -1.915 -0.648 1.00 90.00 93 GLU A O 1
ATOM 748 N N . ILE A 1 94 ? -5.384 -2.103 -0.067 1.00 90.44 94 ILE A N 1
ATOM 749 C CA . ILE A 1 94 ? -5.860 -2.433 -1.420 1.00 90.44 94 ILE A CA 1
ATOM 750 C C . ILE A 1 94 ? -5.489 -1.320 -2.413 1.00 90.44 94 ILE A C 1
ATOM 752 O O . ILE A 1 94 ? -4.875 -1.602 -3.445 1.00 90.44 94 ILE A O 1
ATOM 756 N N . ASP A 1 95 ? -5.780 -0.054 -2.094 1.00 92.38 95 ASP A N 1
ATOM 757 C CA . ASP A 1 95 ? -5.436 1.089 -2.955 1.00 92.38 95 ASP A CA 1
ATOM 758 C C . ASP A 1 95 ? -3.915 1.222 -3.142 1.00 92.38 95 ASP A C 1
ATOM 760 O O . ASP A 1 95 ? -3.408 1.376 -4.254 1.00 92.38 95 ASP A O 1
ATOM 764 N N . LYS A 1 96 ? -3.140 1.077 -2.065 1.00 91.44 96 LYS A N 1
ATOM 765 C CA . LYS A 1 96 ? -1.672 1.103 -2.118 1.00 91.44 96 LYS A CA 1
ATOM 7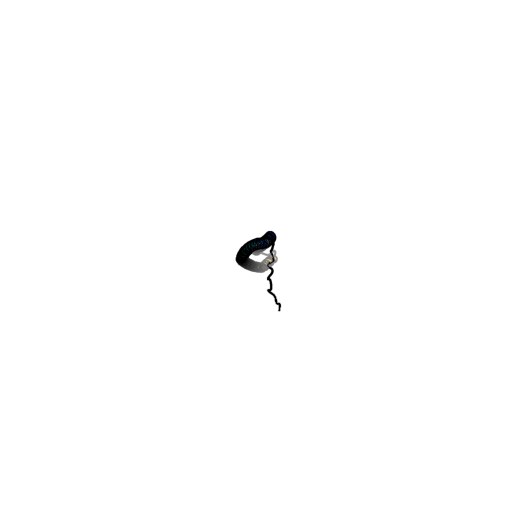66 C C . LYS A 1 96 ? -1.105 -0.018 -2.991 1.00 91.44 96 LYS A C 1
ATOM 768 O O . LYS A 1 96 ? -0.168 0.228 -3.758 1.00 91.44 96 LYS A O 1
ATOM 773 N N . HIS A 1 97 ? -1.652 -1.228 -2.904 1.00 83.94 97 HIS A N 1
ATOM 774 C CA . HIS A 1 97 ? -1.261 -2.347 -3.756 1.00 83.94 97 HIS A CA 1
ATOM 775 C C . HIS A 1 97 ? -1.599 -2.077 -5.224 1.00 83.94 97 HIS A C 1
ATOM 777 O O . HIS A 1 97 ? -0.712 -2.218 -6.070 1.00 83.94 97 HIS A O 1
ATOM 783 N N . ALA A 1 98 ? -2.808 -1.592 -5.516 1.00 89.56 98 ALA A N 1
ATOM 784 C CA . ALA A 1 98 ? -3.224 -1.228 -6.868 1.00 89.56 98 ALA A CA 1
ATOM 785 C C . ALA A 1 98 ? -2.319 -0.138 -7.472 1.00 89.56 98 ALA A C 1
ATOM 787 O O . ALA A 1 98 ? -1.822 -0.282 -8.590 1.00 89.56 98 ALA A O 1
ATOM 788 N N . ARG A 1 99 ? -2.002 0.919 -6.711 1.00 88.44 99 ARG A N 1
ATOM 789 C CA . ARG A 1 99 ? -1.082 1.984 -7.150 1.00 88.44 99 ARG A CA 1
ATOM 790 C C . ARG A 1 99 ? 0.318 1.455 -7.444 1.00 88.44 99 ARG A C 1
ATOM 792 O O . ARG A 1 99 ? 0.887 1.784 -8.483 1.00 88.44 99 ARG A O 1
ATOM 799 N N . ARG A 1 100 ? 0.869 0.615 -6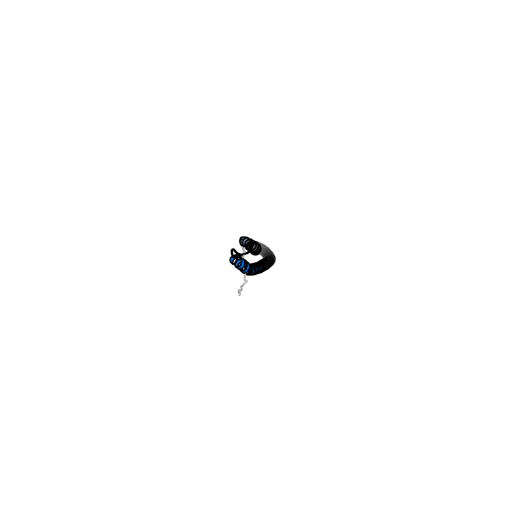.560 1.00 85.88 100 ARG A N 1
ATOM 800 C CA . ARG A 1 100 ? 2.191 -0.007 -6.759 1.00 85.88 100 ARG A CA 1
ATOM 801 C C . ARG A 1 100 ? 2.208 -0.916 -7.986 1.00 85.88 100 ARG A C 1
ATOM 803 O O . ARG A 1 100 ? 3.219 -0.965 -8.684 1.00 85.88 100 ARG A O 1
ATOM 810 N N . GLN A 1 101 ? 1.125 -1.641 -8.242 1.00 86.50 101 GLN A N 1
ATOM 811 C CA . GLN A 1 101 ? 1.014 -2.531 -9.393 1.00 86.50 101 GLN A CA 1
ATOM 812 C C . GLN A 1 101 ? 0.934 -1.733 -10.701 1.00 86.50 101 GLN A C 1
ATOM 814 O O . GLN A 1 101 ? 1.761 -1.954 -11.584 1.00 86.50 101 GLN A O 1
ATOM 819 N N . ASN A 1 102 ? 0.077 -0.711 -10.757 1.00 87.50 102 ASN A N 1
ATOM 820 C CA . ASN A 1 102 ? -0.017 0.210 -11.894 1.00 87.50 102 ASN A CA 1
ATOM 821 C C . ASN A 1 102 ? 1.314 0.920 -12.181 1.00 87.50 102 ASN A C 1
ATOM 823 O O . ASN A 1 102 ? 1.721 1.072 -13.333 1.00 87.50 102 ASN A O 1
ATOM 827 N N . GLU A 1 103 ? 2.031 1.349 -11.140 1.00 84.19 103 GLU A N 1
ATOM 828 C CA . GLU A 1 103 ? 3.340 1.977 -11.308 1.00 84.19 103 GLU A CA 1
ATOM 829 C C . GLU A 1 103 ? 4.376 0.997 -11.880 1.00 84.19 103 GLU A C 1
ATOM 831 O O . GLU A 1 103 ? 5.142 1.358 -12.776 1.00 84.19 103 GLU A O 1
ATOM 836 N N . ARG A 1 104 ? 4.379 -0.261 -11.419 1.00 83.50 104 ARG A N 1
ATOM 837 C CA . ARG A 1 104 ? 5.253 -1.312 -11.966 1.00 83.50 104 ARG A CA 1
ATOM 838 C C . ARG A 1 104 ? 4.925 -1.630 -13.422 1.00 83.50 104 ARG A C 1
ATOM 840 O O . ARG A 1 104 ? 5.848 -1.832 -14.207 1.00 83.50 104 ARG A O 1
ATOM 847 N N . GLU A 1 105 ? 3.648 -1.662 -13.787 1.00 86.75 105 GLU A N 1
ATOM 848 C CA . GLU A 1 105 ? 3.210 -1.895 -15.166 1.00 86.75 105 GLU A CA 1
ATOM 849 C C . GLU A 1 105 ? 3.654 -0.769 -16.098 1.00 86.75 105 GLU A C 1
ATOM 851 O O . GLU A 1 105 ? 4.267 -1.047 -17.130 1.00 86.75 105 GLU A O 1
ATOM 856 N N . ARG A 1 106 ? 3.477 0.496 -15.692 1.00 85.06 106 ARG A N 1
ATOM 857 C CA . ARG A 1 106 ? 3.997 1.652 -16.442 1.00 85.06 106 ARG A CA 1
ATOM 858 C C . ARG A 1 106 ? 5.511 1.581 -16.608 1.00 85.06 106 ARG A C 1
ATOM 860 O O . ARG A 1 106 ? 6.017 1.708 -17.715 1.00 85.06 106 ARG A O 1
ATOM 867 N N . GLN A 1 107 ? 6.245 1.291 -15.531 1.00 83.44 107 GLN A N 1
ATOM 868 C CA . GLN A 1 107 ? 7.700 1.127 -15.606 1.00 83.44 107 GLN A CA 1
ATOM 869 C C . GLN A 1 107 ? 8.122 -0.025 -16.527 1.00 83.44 107 GLN A C 1
ATOM 871 O O . GLN A 1 107 ? 9.174 0.055 -17.162 1.00 83.44 107 GLN A O 1
ATOM 876 N N . ARG A 1 108 ? 7.339 -1.108 -16.593 1.00 85.25 108 ARG A N 1
ATOM 877 C CA . ARG A 1 108 ? 7.593 -2.227 -17.506 1.00 85.25 108 ARG A CA 1
ATOM 878 C C . ARG A 1 108 ? 7.362 -1.813 -18.957 1.00 85.25 108 ARG A C 1
ATOM 880 O O . ARG A 1 108 ? 8.230 -2.098 -19.776 1.00 85.25 108 ARG A O 1
ATOM 887 N N . ALA A 1 109 ? 6.259 -1.129 -19.252 1.00 87.19 109 ALA A N 1
ATOM 888 C CA . ALA A 1 109 ? 5.958 -0.617 -20.589 1.00 87.19 109 ALA A CA 1
ATOM 889 C C . ALA A 1 109 ? 7.059 0.337 -21.082 1.00 87.19 109 ALA A C 1
ATOM 891 O O . ALA A 1 109 ? 7.673 0.086 -22.115 1.00 87.19 109 ALA A O 1
ATOM 892 N N . ASP A 1 110 ? 7.423 1.324 -20.263 1.00 83.44 110 ASP A N 1
ATOM 893 C CA . ASP A 1 110 ? 8.521 2.264 -20.515 1.00 83.44 110 ASP A CA 1
ATOM 894 C C . ASP A 1 110 ? 9.856 1.580 -20.849 1.00 83.44 110 ASP A C 1
ATOM 896 O O . ASP A 1 110 ? 10.661 2.081 -21.637 1.00 83.44 110 ASP A O 1
ATOM 900 N N . ARG A 1 111 ? 10.155 0.467 -20.170 1.00 83.06 111 ARG A N 1
ATOM 901 C CA . ARG A 1 111 ? 11.387 -0.301 -20.395 1.00 83.06 111 ARG A CA 1
ATOM 902 C C . ARG A 1 111 ? 11.333 -1.090 -21.682 1.00 83.06 111 ARG A C 1
ATOM 904 O O . ARG A 1 111 ? 12.344 -1.139 -22.373 1.00 83.06 111 ARG A O 1
ATOM 911 N N . LEU A 1 112 ? 10.199 -1.725 -21.966 1.00 87.69 112 LEU A N 1
ATOM 912 C CA . LEU A 1 112 ? 10.003 -2.465 -23.206 1.00 87.69 112 LEU A CA 1
ATOM 913 C C . LEU A 1 112 ? 10.154 -1.525 -24.401 1.00 87.69 112 LEU A C 1
ATOM 915 O O . LEU A 1 112 ? 10.939 -1.825 -25.293 1.00 87.69 112 LEU A O 1
ATOM 919 N N . GLU A 1 113 ? 9.548 -0.342 -24.340 1.00 89.00 113 GLU A N 1
ATOM 920 C CA . GLU A 1 113 ? 9.697 0.685 -25.371 1.00 89.00 113 GLU A CA 1
ATOM 921 C C . GLU A 1 113 ? 11.166 1.112 -25.558 1.00 89.00 113 GLU A C 1
ATOM 923 O O . GLU A 1 113 ? 11.671 1.195 -26.677 1.00 89.00 113 GLU A O 1
ATOM 928 N N . LEU A 1 114 ? 11.903 1.345 -24.465 1.00 86.56 114 LEU A N 1
ATOM 929 C CA . LEU A 1 114 ? 13.337 1.658 -24.535 1.00 86.56 114 LEU A CA 1
ATOM 930 C C . LEU A 1 114 ? 14.161 0.518 -25.148 1.00 86.56 114 LEU A C 1
ATOM 932 O O . LEU A 1 114 ? 15.078 0.782 -25.925 1.00 86.56 114 LEU A O 1
ATOM 936 N N . ILE A 1 115 ? 13.847 -0.734 -24.811 1.00 86.38 115 ILE A N 1
ATOM 937 C CA . ILE A 1 115 ? 14.507 -1.916 -25.379 1.00 86.38 115 ILE A CA 1
ATOM 938 C C . ILE A 1 115 ? 14.216 -2.022 -26.879 1.00 86.38 115 ILE A C 1
ATOM 940 O O . ILE A 1 115 ? 15.128 -2.308 -27.651 1.00 86.38 115 ILE A O 1
ATOM 944 N N . GLU A 1 116 ? 12.984 -1.763 -27.311 1.00 90.62 116 GLU A N 1
ATOM 945 C CA . GLU A 1 116 ? 12.617 -1.751 -28.729 1.00 90.62 116 GLU A CA 1
ATOM 946 C C . GLU A 1 116 ? 13.359 -0.655 -29.498 1.00 90.62 116 GLU A C 1
ATOM 948 O O . GLU A 1 116 ? 13.947 -0.932 -30.544 1.00 90.62 116 GLU A O 1
ATOM 953 N N . ARG A 1 117 ? 13.444 0.559 -28.940 1.00 89.62 117 ARG A N 1
ATOM 954 C CA . ARG A 1 117 ? 14.238 1.655 -29.523 1.00 89.62 117 ARG A CA 1
ATOM 955 C C . ARG A 1 117 ? 15.724 1.297 -29.635 1.00 89.62 117 ARG A C 1
ATOM 957 O O . ARG A 1 117 ? 16.349 1.595 -30.651 1.00 89.62 117 ARG A O 1
ATOM 964 N N . LEU A 1 118 ? 16.289 0.638 -28.621 1.00 88.44 118 LEU A N 1
ATOM 965 C CA . LEU A 1 118 ? 17.673 0.149 -28.652 1.00 88.44 118 LEU A CA 1
ATOM 966 C C . LEU A 1 118 ? 17.880 -0.914 -29.734 1.00 88.44 118 LEU A C 1
ATOM 968 O O . LEU A 1 118 ? 18.857 -0.842 -30.475 1.00 88.44 118 LEU A O 1
ATOM 972 N N . ARG A 1 119 ? 16.956 -1.874 -29.859 1.00 88.75 119 ARG A N 1
ATOM 973 C CA . ARG A 1 119 ? 17.002 -2.896 -30.916 1.00 88.75 119 ARG A CA 1
ATOM 974 C C . ARG A 1 119 ? 16.958 -2.263 -32.302 1.00 88.75 119 ARG A C 1
ATOM 976 O O . ARG A 1 119 ? 17.782 -2.614 -33.137 1.00 88.75 119 ARG A O 1
ATOM 983 N N . ALA A 1 120 ? 16.066 -1.299 -32.525 1.00 90.56 120 ALA A N 1
ATOM 984 C CA . ALA A 1 120 ? 15.982 -0.582 -33.795 1.00 90.56 120 ALA A CA 1
ATOM 985 C C . ALA A 1 120 ? 17.299 0.136 -34.139 1.00 90.56 120 ALA A C 1
ATOM 987 O O . ALA A 1 120 ? 17.780 0.027 -35.263 1.00 90.56 120 ALA A O 1
ATOM 988 N N . LYS A 1 121 ? 17.928 0.805 -33.163 1.00 87.19 121 LYS A N 1
ATOM 989 C CA . LYS A 1 121 ? 19.224 1.480 -33.358 1.00 87.19 121 LYS A CA 1
ATOM 990 C C . LYS A 1 121 ? 20.379 0.510 -33.614 1.00 87.19 121 LYS A C 1
ATOM 992 O O . LYS A 1 121 ? 21.263 0.823 -34.401 1.00 87.19 121 LYS A O 1
ATOM 997 N N . LEU A 1 122 ? 20.380 -0.669 -32.992 1.00 86.25 122 LEU A N 1
ATOM 998 C CA . LEU A 1 122 ? 21.385 -1.700 -33.278 1.00 86.25 122 LEU A CA 1
ATOM 999 C C . LEU A 1 122 ? 21.273 -2.222 -34.715 1.00 86.25 122 LEU A C 1
ATOM 1001 O O . LEU A 1 122 ? 22.293 -2.393 -35.376 1.00 86.25 122 LEU A O 1
ATOM 1005 N N . VAL A 1 123 ? 20.047 -2.405 -35.216 1.00 90.06 123 VAL A N 1
ATOM 1006 C CA . VAL A 1 123 ? 19.800 -2.821 -36.606 1.00 90.06 123 VAL A CA 1
ATOM 1007 C C . VAL A 1 123 ? 20.301 -1.772 -37.604 1.00 90.06 123 VAL A C 1
ATOM 1009 O O . VAL A 1 123 ? 20.863 -2.137 -38.630 1.00 90.06 123 VAL A O 1
ATOM 1012 N N . THR A 1 124 ? 20.152 -0.474 -37.314 1.00 87.12 124 THR A N 1
ATOM 1013 C CA . THR A 1 124 ? 20.670 0.589 -38.199 1.00 87.12 124 THR A CA 1
ATOM 1014 C C . THR A 1 124 ? 22.187 0.755 -38.126 1.00 87.12 124 THR A C 1
ATOM 1016 O O . THR A 1 124 ? 22.784 1.252 -39.078 1.00 87.12 124 THR A O 1
ATOM 1019 N N . LEU A 1 125 ? 22.804 0.337 -37.019 1.00 86.19 125 LEU A N 1
ATOM 1020 C CA . LEU A 1 125 ? 24.237 0.478 -36.758 1.00 86.19 125 LEU A CA 1
ATOM 1021 C C . LEU A 1 125 ? 25.068 -0.615 -37.438 1.00 86.19 125 LEU A C 1
ATOM 1023 O O . LEU A 1 125 ? 26.166 -0.347 -37.921 1.00 86.19 125 LEU A O 1
ATOM 1027 N N . GLU A 1 126 ? 24.539 -1.836 -37.518 1.00 86.19 126 GLU A N 1
ATOM 1028 C CA . GLU A 1 126 ? 25.185 -2.965 -38.193 1.00 86.19 126 GLU A CA 1
ATOM 1029 C C . GLU A 1 126 ? 25.647 -2.659 -39.639 1.00 86.19 126 GLU A C 1
ATOM 1031 O O . GLU A 1 126 ? 26.815 -2.921 -39.944 1.00 86.19 126 GLU A O 1
ATOM 1036 N N . PRO A 1 127 ? 24.817 -2.096 -40.542 1.00 88.88 127 PRO A N 1
ATOM 1037 C CA . PRO A 1 127 ? 25.247 -1.797 -41.907 1.00 88.88 127 PRO A CA 1
ATOM 1038 C C . PRO A 1 127 ? 26.327 -0.710 -41.974 1.00 88.88 127 PRO A C 1
ATOM 1040 O O . PRO A 1 127 ? 27.214 -0.807 -42.820 1.00 88.88 127 PRO A O 1
ATOM 1043 N N . GLU A 1 128 ? 26.310 0.282 -41.080 1.00 85.94 128 GLU A N 1
ATOM 1044 C CA . GLU A 1 128 ? 27.359 1.311 -41.034 1.00 85.94 128 GLU A CA 1
ATOM 1045 C C . GLU A 1 128 ? 28.690 0.729 -40.526 1.00 85.94 128 GLU A C 1
ATOM 1047 O O . GLU A 1 128 ? 29.746 1.038 -41.075 1.00 85.94 128 GLU A O 1
ATOM 1052 N N . PHE A 1 129 ? 28.657 -0.206 -39.567 1.00 85.81 129 PHE A N 1
ATOM 1053 C CA . PHE A 1 129 ? 29.852 -0.970 -39.183 1.00 85.81 129 PHE A CA 1
ATOM 1054 C C . PHE A 1 129 ? 30.389 -1.826 -40.328 1.00 85.81 129 PHE A C 1
ATOM 1056 O O . PHE A 1 129 ? 31.598 -1.869 -40.543 1.00 85.81 129 PHE A O 1
ATOM 1063 N N . ARG A 1 130 ? 29.514 -2.499 -41.085 1.00 88.25 130 ARG A N 1
ATOM 1064 C CA . ARG A 1 130 ? 29.940 -3.277 -42.259 1.00 88.25 130 ARG A CA 1
ATOM 1065 C C . ARG A 1 130 ? 30.567 -2.385 -43.332 1.00 88.25 130 ARG A C 1
ATOM 1067 O O . ARG A 1 130 ? 31.558 -2.793 -43.927 1.00 88.25 130 ARG A O 1
ATOM 1074 N N . ARG A 1 131 ? 30.042 -1.173 -43.549 1.00 86.06 131 ARG A N 1
ATOM 1075 C CA . ARG A 1 131 ? 30.657 -0.175 -44.442 1.00 86.06 131 ARG A CA 1
ATOM 1076 C C . ARG A 1 131 ? 32.029 0.265 -43.948 1.00 86.06 131 ARG A C 1
ATOM 1078 O O . ARG A 1 131 ? 32.958 0.275 -44.742 1.00 86.06 131 ARG A O 1
ATOM 1085 N N . ALA A 1 132 ? 32.173 0.543 -42.653 1.00 86.81 132 ALA A N 1
ATOM 1086 C CA . ALA A 1 132 ? 33.461 0.892 -42.055 1.00 86.81 132 ALA A CA 1
ATOM 1087 C C . ALA A 1 132 ? 34.503 -0.226 -42.212 1.00 86.81 132 ALA A C 1
ATOM 1089 O O . ALA A 1 132 ? 35.647 0.043 -42.561 1.00 86.81 132 ALA A O 1
ATOM 1090 N N . LEU A 1 133 ? 34.101 -1.485 -42.012 1.00 86.62 133 LEU A N 1
ATOM 1091 C CA . LEU A 1 133 ? 34.966 -2.652 -42.223 1.00 86.62 133 LEU A CA 1
ATOM 1092 C C . LEU A 1 133 ? 35.306 -2.894 -43.701 1.00 86.62 133 LEU A C 1
ATOM 1094 O O . LEU A 1 133 ? 36.310 -3.535 -43.994 1.00 86.62 133 LEU A O 1
ATOM 1098 N N . GLY A 1 134 ? 34.469 -2.408 -44.620 1.00 87.44 134 GLY A N 1
ATOM 1099 C CA . GLY A 1 134 ? 34.673 -2.495 -46.064 1.00 87.44 134 GLY A CA 1
ATOM 1100 C C . GLY A 1 134 ? 35.535 -1.376 -46.654 1.00 87.44 134 GLY A C 1
ATOM 1101 O O . GLY A 1 134 ? 35.763 -1.385 -47.862 1.00 87.44 134 GLY A O 1
ATOM 1102 N N . LEU A 1 135 ? 36.006 -0.420 -45.844 1.00 87.31 135 LEU A N 1
ATOM 1103 C CA . LEU A 1 135 ? 36.891 0.646 -46.313 1.00 87.31 135 LEU A CA 1
ATOM 1104 C C . LEU A 1 135 ? 38.248 0.063 -46.725 1.00 87.31 135 LEU A C 1
ATOM 1106 O O . LEU A 1 135 ? 38.953 -0.564 -45.933 1.00 87.31 135 LEU A O 1
ATOM 1110 N N . THR A 1 136 ? 38.614 0.282 -47.984 1.00 86.44 136 THR A N 1
ATOM 1111 C CA . THR A 1 136 ? 39.909 -0.117 -48.549 1.00 86.44 136 THR A CA 1
ATOM 1112 C C . THR A 1 136 ? 40.895 1.054 -48.543 1.00 86.44 136 THR A C 1
ATOM 1114 O O . THR A 1 136 ? 40.449 2.198 -48.517 1.00 86.44 136 THR A O 1
ATOM 1117 N N . PRO A 1 137 ? 42.215 0.826 -48.674 1.00 83.25 137 PRO A N 1
ATOM 1118 C CA . PRO A 1 137 ? 43.202 1.906 -48.803 1.00 83.25 137 PRO A CA 1
ATOM 1119 C C . PRO A 1 137 ? 42.987 2.850 -50.000 1.00 83.25 137 PRO A C 1
ATOM 1121 O O . PRO A 1 137 ? 43.610 3.902 -50.054 1.00 83.25 137 PRO A O 1
ATOM 1124 N N . GLN A 1 138 ? 42.144 2.472 -50.968 1.00 87.81 138 GLN A N 1
ATOM 1125 C CA . GLN A 1 138 ? 41.742 3.317 -52.097 1.00 87.81 138 GLN A CA 1
ATOM 1126 C C . GLN A 1 138 ? 40.528 4.218 -51.803 1.00 87.81 138 GLN A C 1
ATOM 1128 O O . GLN A 1 138 ? 40.138 4.985 -52.681 1.00 87.81 138 GLN A O 1
ATOM 1133 N N . ALA A 1 139 ? 39.909 4.110 -50.622 1.00 87.06 139 ALA A N 1
ATOM 1134 C CA . ALA A 1 139 ? 38.795 4.971 -50.235 1.00 87.06 139 ALA A CA 1
ATOM 1135 C C . ALA A 1 139 ? 39.264 6.423 -50.106 1.00 87.06 139 ALA A C 1
ATOM 1137 O O . ALA A 1 139 ? 40.363 6.696 -49.620 1.00 87.06 139 ALA A O 1
ATOM 1138 N N . THR A 1 140 ? 38.422 7.348 -50.547 1.00 91.31 140 THR A N 1
ATOM 1139 C CA . THR A 1 140 ? 38.698 8.783 -50.447 1.00 91.31 140 THR A CA 1
ATOM 1140 C C . THR A 1 140 ? 38.568 9.273 -49.007 1.00 91.31 140 THR A C 1
ATOM 1142 O O . THR A 1 140 ? 37.813 8.710 -48.211 1.00 91.31 140 THR A O 1
ATOM 1145 N N . ASP A 1 141 ? 39.267 10.359 -48.673 1.00 89.44 141 ASP A N 1
ATOM 1146 C CA . ASP A 1 141 ? 39.174 10.977 -47.345 1.00 89.44 141 ASP A CA 1
ATOM 1147 C C . ASP A 1 141 ? 37.720 11.348 -46.995 1.00 89.44 141 ASP A C 1
ATOM 1149 O O . ASP A 1 141 ? 37.275 11.112 -45.871 1.00 89.44 141 ASP A O 1
ATOM 1153 N N . ASP A 1 142 ? 36.944 11.833 -47.970 1.00 90.56 142 ASP A N 1
ATOM 1154 C CA . ASP A 1 142 ? 35.528 12.175 -47.790 1.00 90.56 142 ASP A CA 1
ATOM 1155 C C . ASP A 1 142 ? 34.663 10.946 -47.450 1.00 90.56 142 ASP A C 1
ATOM 1157 O O . ASP A 1 142 ? 33.798 11.018 -46.574 1.00 90.56 142 ASP A O 1
ATOM 1161 N N . GLU A 1 143 ? 34.908 9.796 -48.088 1.00 85.44 143 GLU A N 1
ATOM 1162 C CA . GLU A 1 143 ? 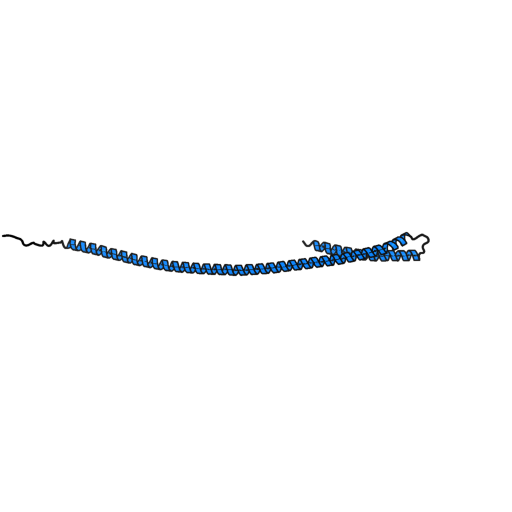34.204 8.538 -47.790 1.00 85.44 143 GLU A CA 1
ATOM 1163 C C . GLU A 1 143 ? 34.538 8.017 -46.390 1.00 85.44 143 GLU A C 1
ATOM 1165 O O . GLU A 1 143 ? 33.649 7.573 -45.657 1.00 85.44 143 GLU A O 1
ATOM 1170 N N . VAL A 1 144 ? 35.811 8.093 -45.992 1.00 88.25 144 VAL A N 1
ATOM 1171 C CA . VAL A 1 144 ? 36.248 7.688 -44.651 1.00 88.25 144 VAL A CA 1
ATOM 1172 C C . VAL A 1 144 ? 35.613 8.589 -43.587 1.00 88.25 144 VAL A C 1
ATOM 1174 O O . VAL A 1 144 ? 35.118 8.085 -42.573 1.00 88.25 144 VAL A O 1
ATOM 1177 N N . ILE A 1 145 ? 35.576 9.905 -43.818 1.00 89.19 145 ILE A N 1
ATOM 1178 C CA . ILE A 1 145 ? 34.987 10.883 -42.895 1.00 89.19 145 ILE A CA 1
ATOM 1179 C C . ILE A 1 145 ? 33.465 10.699 -42.780 1.00 89.19 145 ILE A C 1
ATOM 1181 O O . ILE A 1 145 ? 32.954 10.689 -41.656 1.00 89.19 145 ILE A O 1
ATOM 1185 N N . ASP A 1 146 ? 32.734 10.496 -43.885 1.00 88.94 146 ASP A N 1
ATOM 1186 C CA . ASP A 1 146 ? 31.277 10.267 -43.850 1.00 88.94 146 ASP A CA 1
ATOM 1187 C C . ASP A 1 146 ? 30.929 8.993 -43.065 1.00 88.94 146 ASP A C 1
ATOM 1189 O O . ASP A 1 146 ? 30.081 9.012 -42.165 1.00 88.94 146 ASP A O 1
ATOM 1193 N N . VAL A 1 147 ? 31.635 7.889 -43.330 1.00 88.81 147 VAL A N 1
ATOM 1194 C CA . VAL A 1 147 ? 31.423 6.624 -42.612 1.00 88.81 147 VAL A CA 1
ATOM 1195 C C . VAL A 1 147 ? 31.754 6.774 -41.125 1.00 88.81 147 VAL A C 1
ATOM 1197 O O . VAL A 1 147 ? 30.974 6.332 -40.275 1.00 88.81 147 VAL A O 1
ATOM 1200 N N . ALA A 1 148 ? 32.853 7.452 -40.782 1.00 86.94 148 ALA A N 1
ATOM 1201 C CA . ALA A 1 148 ? 33.207 7.724 -39.392 1.00 86.94 148 ALA A CA 1
ATOM 1202 C C . ALA A 1 148 ? 32.119 8.549 -38.685 1.00 86.94 148 ALA A C 1
ATOM 1204 O O . ALA A 1 148 ? 31.660 8.168 -37.606 1.00 86.94 148 ALA A O 1
ATOM 1205 N N . HIS A 1 149 ? 31.648 9.638 -39.298 1.00 89.25 149 HIS A N 1
ATOM 1206 C CA . HIS A 1 149 ? 30.595 10.487 -38.736 1.00 89.25 149 HIS A CA 1
ATOM 1207 C C . HIS A 1 149 ? 29.297 9.710 -38.486 1.00 89.25 149 HIS A C 1
ATOM 1209 O O . HIS A 1 149 ? 28.688 9.858 -37.422 1.00 89.25 149 HIS A O 1
ATOM 1215 N N . ARG A 1 150 ? 28.887 8.839 -39.415 1.00 87.81 150 ARG A N 1
ATOM 1216 C CA . ARG A 1 150 ? 27.680 8.012 -39.257 1.00 87.81 150 ARG A CA 1
ATOM 1217 C C . ARG A 1 150 ? 27.817 6.989 -38.135 1.00 87.81 150 ARG A C 1
ATOM 1219 O O . ARG A 1 150 ? 26.909 6.881 -37.309 1.00 87.81 150 ARG A O 1
ATOM 1226 N N . VAL A 1 151 ? 28.943 6.277 -38.062 1.00 88.50 151 VAL A N 1
ATOM 1227 C CA . VAL A 1 151 ? 29.195 5.282 -37.005 1.00 88.50 151 VAL A CA 1
ATOM 1228 C C . VAL A 1 151 ? 29.257 5.954 -35.632 1.00 88.50 151 VAL A C 1
ATOM 1230 O O . VAL A 1 151 ? 28.578 5.512 -34.702 1.00 88.50 151 VAL A O 1
ATOM 1233 N N . PHE A 1 152 ? 30.006 7.052 -35.494 1.00 87.12 152 PHE A N 1
ATOM 1234 C CA . PHE A 1 152 ? 30.109 7.778 -34.225 1.00 87.12 152 PHE A CA 1
ATOM 1235 C C . PHE A 1 152 ? 28.786 8.425 -33.809 1.00 87.12 152 PHE A C 1
ATOM 1237 O O . PHE A 1 152 ? 28.425 8.356 -32.631 1.00 87.12 152 PHE A O 1
ATOM 1244 N N . GLY A 1 153 ? 28.035 8.998 -34.753 1.00 87.25 153 GLY A N 1
ATOM 1245 C CA . GLY A 1 153 ? 26.716 9.574 -34.489 1.00 87.25 153 GLY A CA 1
ATOM 1246 C C . GLY A 1 153 ? 25.739 8.530 -33.948 1.00 87.25 153 GLY A C 1
ATOM 1247 O O . GLY A 1 153 ? 25.164 8.704 -32.872 1.00 87.25 153 GLY A O 1
ATOM 1248 N N . GLN A 1 154 ? 25.620 7.387 -34.627 1.00 86.00 154 GLN A N 1
ATOM 1249 C CA . GLN A 1 154 ? 24.732 6.312 -34.181 1.00 86.00 154 GLN A CA 1
ATOM 1250 C C . GLN A 1 154 ? 25.193 5.652 -32.871 1.00 86.00 154 GLN A C 1
ATOM 1252 O O . GLN A 1 154 ? 24.361 5.279 -32.039 1.00 86.00 154 GLN A O 1
ATOM 1257 N N . TYR A 1 155 ? 26.504 5.537 -32.642 1.00 85.19 155 TYR A N 1
ATOM 1258 C CA . TYR A 1 155 ? 27.042 5.046 -31.373 1.00 85.19 155 TYR A CA 1
ATOM 1259 C C . TYR A 1 155 ? 26.748 6.003 -30.207 1.00 85.19 155 TYR A C 1
ATOM 1261 O O . TYR A 1 155 ? 26.415 5.552 -29.108 1.00 85.19 155 TYR A O 1
ATOM 1269 N N . SER A 1 156 ? 26.824 7.319 -30.433 1.00 85.12 156 SER A N 1
ATOM 1270 C CA . SER A 1 156 ? 26.465 8.331 -29.431 1.00 85.12 156 SER A CA 1
ATOM 1271 C C . SER A 1 156 ? 24.989 8.232 -29.033 1.00 85.12 156 SER A C 1
ATOM 1273 O O . SER A 1 156 ? 24.681 8.148 -27.840 1.00 85.12 156 SER A O 1
ATOM 1275 N N . ASP A 1 157 ? 24.088 8.127 -30.014 1.00 84.50 157 ASP A N 1
ATOM 1276 C CA . ASP A 1 157 ? 22.653 7.907 -29.781 1.00 84.50 157 ASP A CA 1
ATOM 1277 C C . ASP A 1 157 ? 22.396 6.635 -28.957 1.00 84.50 157 ASP A C 1
ATOM 1279 O O . ASP A 1 157 ? 21.609 6.625 -28.003 1.00 84.50 157 ASP A O 1
ATOM 1283 N N . LEU A 1 158 ? 23.077 5.538 -29.309 1.00 87.50 158 LEU A N 1
ATOM 1284 C CA . LEU A 1 158 ? 22.964 4.262 -28.608 1.00 87.50 158 LEU A CA 1
ATOM 1285 C C . LEU A 1 158 ? 23.449 4.384 -27.157 1.00 87.50 158 LEU A C 1
ATOM 1287 O O . LEU A 1 158 ? 22.795 3.889 -26.235 1.00 87.50 158 LEU A O 1
ATOM 1291 N N . ARG A 1 159 ? 24.570 5.077 -26.936 1.00 84.25 159 ARG A N 1
ATOM 1292 C CA . ARG A 1 159 ? 25.125 5.339 -25.603 1.00 84.25 159 ARG A CA 1
ATOM 1293 C C . ARG A 1 159 ? 24.153 6.139 -24.739 1.00 84.25 159 ARG A C 1
ATOM 1295 O O . ARG A 1 159 ? 24.000 5.824 -23.556 1.00 84.25 159 ARG A O 1
ATOM 1302 N N . GLU A 1 160 ? 23.477 7.134 -25.306 1.00 85.06 160 GLU A N 1
ATOM 1303 C CA . GLU A 1 160 ? 22.473 7.925 -24.592 1.00 85.06 160 GLU A CA 1
ATOM 1304 C C . GLU A 1 160 ? 21.267 7.066 -24.176 1.00 85.06 160 GLU A C 1
ATOM 1306 O O . GLU A 1 160 ? 20.849 7.081 -23.012 1.00 85.06 160 GLU A O 1
ATOM 1311 N N . LEU A 1 161 ? 20.741 6.251 -25.097 1.00 84.12 161 LEU A N 1
ATOM 1312 C CA . LEU A 1 161 ? 19.625 5.339 -24.826 1.00 84.12 161 LEU A CA 1
ATOM 1313 C C . LEU A 1 161 ? 19.986 4.278 -23.777 1.00 84.12 161 LEU A C 1
ATOM 1315 O O . LEU A 1 161 ? 19.200 4.020 -22.860 1.00 84.12 161 LEU A O 1
ATOM 1319 N N . MET A 1 162 ? 21.194 3.714 -23.848 1.00 82.12 162 MET A N 1
ATOM 1320 C CA . MET A 1 162 ? 21.719 2.790 -22.837 1.00 82.12 162 MET A CA 1
ATOM 1321 C C . MET A 1 162 ? 21.885 3.476 -21.474 1.00 82.12 162 MET A C 1
ATOM 1323 O O . MET A 1 162 ? 21.581 2.881 -20.436 1.00 82.12 162 MET A O 1
ATOM 1327 N N . GLY A 1 163 ? 22.300 4.746 -21.457 1.00 80.69 163 GLY A N 1
ATOM 1328 C CA . GLY A 1 163 ? 22.351 5.575 -20.253 1.00 80.69 163 GLY A CA 1
ATOM 1329 C C . GLY A 1 163 ? 20.974 5.753 -19.607 1.00 80.69 163 GLY A C 1
ATOM 1330 O O . GLY A 1 163 ? 20.828 5.529 -18.400 1.00 80.69 163 GLY A O 1
ATOM 1331 N N . LYS A 1 164 ? 19.951 6.069 -20.411 1.00 81.19 164 LYS A N 1
ATOM 1332 C CA . LYS A 1 164 ? 18.546 6.177 -19.978 1.00 81.19 164 LYS A CA 1
ATOM 1333 C C . LYS A 1 164 ? 18.013 4.847 -19.435 1.00 81.19 164 LYS A C 1
ATOM 1335 O O . LYS A 1 164 ? 17.413 4.825 -18.357 1.00 81.19 164 LYS A O 1
ATOM 1340 N N . LEU A 1 165 ? 18.287 3.730 -20.115 1.00 80.25 165 LEU A N 1
ATOM 1341 C CA . LEU A 1 165 ? 17.902 2.390 -19.659 1.00 80.25 165 LEU A CA 1
ATOM 1342 C C . LEU A 1 165 ? 18.554 2.047 -18.309 1.00 80.25 165 LEU A C 1
ATOM 1344 O O . LEU A 1 165 ? 17.863 1.640 -17.372 1.00 80.25 165 LEU A O 1
ATOM 1348 N N . ARG A 1 166 ? 19.865 2.280 -18.167 1.00 75.88 166 ARG A N 1
ATOM 1349 C CA . ARG A 1 166 ? 20.608 2.050 -16.917 1.00 75.88 166 ARG A CA 1
ATOM 1350 C C . ARG A 1 166 ? 20.071 2.902 -15.767 1.00 75.88 166 ARG A C 1
ATOM 1352 O O . ARG A 1 166 ? 19.905 2.393 -14.658 1.00 75.88 166 ARG A O 1
ATOM 1359 N N . GLY A 1 167 ? 19.756 4.173 -16.027 1.00 73.94 167 GLY A N 1
ATOM 1360 C CA . GLY A 1 167 ? 19.122 5.067 -15.054 1.00 73.94 167 GLY A CA 1
ATOM 1361 C C . GLY A 1 167 ? 17.778 4.527 -14.553 1.00 73.94 167 GLY A C 1
ATOM 1362 O O . GLY A 1 167 ? 17.557 4.446 -13.343 1.00 73.94 167 GLY A O 1
ATOM 1363 N N . LYS A 1 168 ? 16.914 4.056 -15.465 1.00 71.44 168 LYS A N 1
ATOM 1364 C CA . LYS A 1 168 ? 15.615 3.452 -15.114 1.00 71.44 168 LYS A CA 1
ATOM 1365 C C . LYS A 1 168 ? 15.742 2.103 -14.389 1.00 71.44 168 LYS A C 1
ATOM 1367 O O . LYS A 1 168 ? 14.890 1.783 -13.556 1.00 71.44 168 LYS A O 1
ATOM 1372 N N . ILE A 1 169 ? 16.775 1.300 -14.668 1.00 68.00 169 ILE A N 1
ATOM 1373 C CA . ILE A 1 169 ? 17.061 0.056 -13.924 1.00 68.00 169 ILE A CA 1
ATOM 1374 C C . ILE A 1 169 ? 17.476 0.390 -12.486 1.00 68.00 169 ILE A C 1
ATOM 1376 O O . ILE A 1 169 ? 16.884 -0.139 -11.542 1.00 68.00 169 ILE A O 1
ATOM 1380 N N . ARG A 1 170 ? 18.414 1.329 -12.311 1.00 60.31 170 ARG A N 1
ATOM 1381 C CA . ARG A 1 170 ? 18.920 1.751 -10.998 1.00 60.31 170 ARG A CA 1
ATOM 1382 C C . ARG A 1 170 ? 17.809 2.310 -10.102 1.00 60.31 170 ARG A C 1
ATOM 1384 O O . ARG A 1 170 ? 17.667 1.855 -8.973 1.00 60.31 170 ARG A O 1
ATOM 1391 N N . ALA A 1 171 ? 16.967 3.209 -10.618 1.00 57.97 171 ALA A N 1
ATOM 1392 C CA . ALA A 1 171 ? 15.862 3.807 -9.858 1.00 57.97 171 ALA A CA 1
ATOM 1393 C C . ALA A 1 171 ? 14.857 2.767 -9.312 1.00 57.97 171 ALA A C 1
ATOM 1395 O O . ALA A 1 171 ? 14.348 2.908 -8.203 1.00 57.97 171 ALA A O 1
ATOM 1396 N N . SER A 1 172 ? 14.608 1.680 -10.049 1.00 58.88 172 SER A N 1
ATOM 1397 C CA . SER A 1 172 ? 13.736 0.596 -9.567 1.00 58.88 172 SER A CA 1
ATOM 1398 C C . SER A 1 172 ? 14.381 -0.337 -8.546 1.00 58.88 172 SER A C 1
ATOM 1400 O O . SER A 1 172 ? 13.667 -1.012 -7.810 1.00 58.88 172 SER A O 1
ATOM 1402 N N . HIS A 1 173 ? 15.716 -0.420 -8.548 1.00 51.50 173 HIS A N 1
ATOM 1403 C CA . HIS A 1 173 ? 16.456 -1.331 -7.684 1.00 51.50 173 HIS A CA 1
ATOM 1404 C C . HIS A 1 173 ? 16.494 -0.783 -6.254 1.00 51.50 1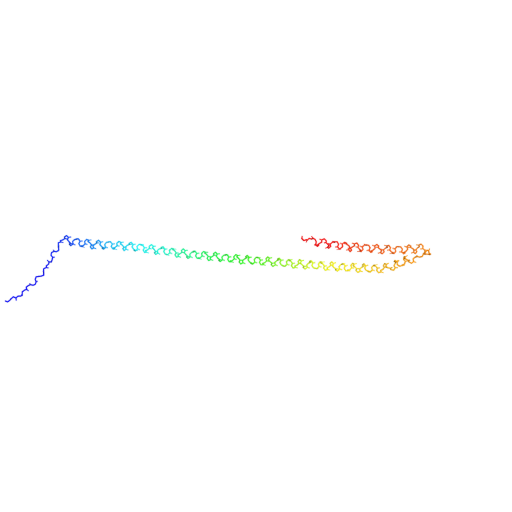73 HIS A C 1
ATOM 1406 O O . HIS A 1 173 ? 16.261 -1.538 -5.322 1.00 51.50 173 HIS A O 1
ATOM 1412 N N . TYR A 1 174 ? 16.641 0.537 -6.081 1.00 45.00 174 TYR A N 1
ATOM 1413 C CA . TYR A 1 174 ? 16.586 1.174 -4.758 1.00 45.00 174 TYR A CA 1
ATOM 1414 C C . TYR A 1 174 ? 15.174 1.223 -4.156 1.00 45.00 174 TYR A C 1
ATOM 1416 O O . TYR A 1 174 ? 15.032 1.051 -2.955 1.00 45.00 174 TYR A O 1
ATOM 1424 N N . ARG A 1 175 ? 14.108 1.325 -4.965 1.00 48.34 175 ARG A N 1
ATOM 1425 C CA . ARG A 1 175 ? 12.718 1.244 -4.462 1.00 48.34 175 ARG A CA 1
ATOM 1426 C C . ARG A 1 175 ? 12.313 -0.125 -3.904 1.00 48.34 175 ARG A C 1
ATOM 1428 O O . ARG A 1 175 ? 11.258 -0.233 -3.289 1.00 48.34 175 ARG A O 1
ATOM 1435 N N . LYS A 1 176 ? 13.091 -1.180 -4.170 1.00 44.81 176 LYS A N 1
ATOM 1436 C CA . LYS A 1 176 ? 12.873 -2.521 -3.604 1.00 44.81 176 LYS A CA 1
ATOM 1437 C C . LYS A 1 176 ? 13.611 -2.746 -2.276 1.00 44.81 176 LYS A C 1
ATOM 1439 O O . LYS A 1 176 ? 13.412 -3.805 -1.696 1.00 44.81 176 LYS A O 1
ATOM 1444 N N . VAL A 1 177 ? 14.437 -1.798 -1.819 1.00 39.94 177 VAL A N 1
ATOM 1445 C CA . VAL A 1 177 ? 15.271 -1.940 -0.606 1.00 39.94 177 VAL A CA 1
ATOM 1446 C C . VAL A 1 177 ? 14.704 -1.169 0.599 1.00 39.94 177 VAL A C 1
ATOM 1448 O O . VAL A 1 177 ? 15.291 -1.205 1.669 1.00 39.94 177 VAL A O 1
ATOM 1451 N N . ASP A 1 178 ? 13.524 -0.559 0.479 1.00 36.97 178 ASP A N 1
ATOM 1452 C CA . ASP A 1 178 ? 12.754 -0.124 1.652 1.00 36.97 178 ASP A CA 1
ATOM 1453 C C . ASP A 1 178 ? 11.901 -1.307 2.150 1.00 36.97 178 ASP A C 1
ATOM 1455 O O . ASP A 1 178 ? 10.716 -1.426 1.812 1.00 36.97 178 ASP A O 1
ATOM 1459 N N . VAL A 1 179 ? 12.553 -2.232 2.865 1.00 40.91 179 VAL A N 1
ATOM 1460 C CA . VAL A 1 179 ? 11.911 -3.217 3.757 1.00 40.91 179 VAL A CA 1
ATOM 1461 C C . VAL A 1 179 ? 11.913 -2.645 5.163 1.00 40.91 179 VAL A C 1
ATOM 1463 O O . VAL A 1 179 ? 13.002 -2.213 5.599 1.00 40.91 179 VAL A O 1
#

Foldseek 3Di:
DDDDDDDPDDDPDDVVVVVVVVVVVVVVVVVVVVVVVVVVVVVVVVVVVVVVVVVVVVVVVVVVVVVVVVVVVVVVVVVVVVVVVVVVVVVVVVVVVVVVVVVVVVLVVVLVVLVVVLVVLVVVLVVLVVLQVVDDPPDDPVSNVVSVCVNVVSVVVNVVSVVVNVVSVVVVVVVVPPD

Organism: NCBI:txid2983605